Protein AF-A0A810QBS5-F1 (afdb_monomer)

Structure (mmCIF, N/CA/C/O backbone):
data_AF-A0A810QBS5-F1
#
_entry.id   AF-A0A810QBS5-F1
#
loop_
_atom_site.group_PDB
_atom_site.id
_atom_site.type_symbol
_atom_site.label_atom_id
_atom_site.label_alt_id
_atom_site.label_comp_id
_atom_site.label_asym_id
_atom_site.label_entity_id
_atom_site.label_seq_id
_atom_site.pdbx_PDB_ins_code
_atom_site.Cartn_x
_atom_site.Cartn_y
_atom_site.Cartn_z
_atom_site.occupancy
_atom_site.B_iso_or_equiv
_atom_site.auth_seq_id
_atom_site.auth_comp_id
_atom_site.auth_asym_id
_atom_site.auth_atom_id
_atom_site.pdbx_PDB_model_num
ATOM 1 N N . MET A 1 1 ? -7.007 -4.041 -11.336 1.00 41.41 1 MET A N 1
ATOM 2 C CA . MET A 1 1 ? -6.312 -4.928 -12.298 1.00 41.41 1 MET A CA 1
ATOM 3 C C . MET A 1 1 ? -4.887 -5.159 -11.797 1.00 41.41 1 MET A C 1
ATOM 5 O O . MET A 1 1 ? -4.263 -4.192 -11.376 1.00 41.41 1 MET A O 1
ATOM 9 N N . LYS A 1 2 ? -4.379 -6.403 -11.752 1.00 46.16 2 LYS A N 1
ATOM 10 C CA . LYS A 1 2 ? -2.976 -6.650 -11.346 1.00 46.16 2 LYS A CA 1
ATOM 11 C C . LYS A 1 2 ? -2.041 -5.964 -12.366 1.00 46.16 2 LYS A C 1
ATOM 13 O O . LYS A 1 2 ? -2.369 -6.013 -13.554 1.00 46.16 2 LYS A O 1
ATOM 18 N N . PRO A 1 3 ? -0.950 -5.290 -11.946 1.00 47.53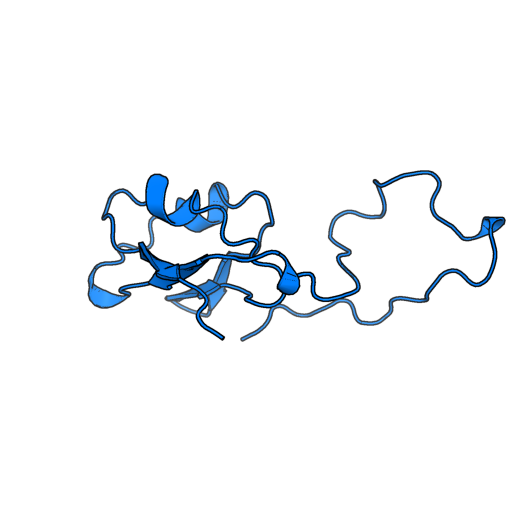 3 PRO A N 1
ATOM 19 C CA . PRO A 1 3 ? -0.024 -4.650 -12.882 1.00 47.53 3 PRO A CA 1
ATOM 20 C C . PRO A 1 3 ? 0.484 -5.670 -13.908 1.00 47.53 3 PRO A C 1
ATOM 22 O O . PRO A 1 3 ? 0.578 -6.858 -13.590 1.00 47.53 3 PRO A O 1
ATOM 25 N N . GLN A 1 4 ? 0.773 -5.224 -15.139 1.00 47.59 4 GLN A N 1
ATOM 26 C CA . GLN A 1 4 ? 1.372 -6.096 -16.151 1.00 47.59 4 GLN A CA 1
ATOM 27 C C . GLN A 1 4 ? 2.685 -6.647 -15.595 1.00 47.59 4 GLN A C 1
ATOM 29 O O . GLN A 1 4 ? 3.623 -5.901 -15.324 1.00 47.59 4 GLN A O 1
ATOM 34 N N . ARG A 1 5 ? 2.684 -7.956 -15.356 1.00 52.81 5 ARG A N 1
ATOM 35 C CA . ARG A 1 5 ? 3.830 -8.708 -14.864 1.00 52.81 5 ARG A CA 1
ATOM 36 C C . ARG A 1 5 ? 4.743 -8.965 -16.044 1.00 52.81 5 ARG A C 1
ATOM 38 O O . ARG A 1 5 ? 4.267 -9.382 -17.098 1.00 52.81 5 ARG A O 1
ATOM 45 N N . ASP A 1 6 ? 6.028 -8.748 -15.843 1.00 52.25 6 ASP A N 1
ATOM 46 C CA . ASP A 1 6 ? 7.021 -9.365 -16.701 1.00 52.25 6 ASP A CA 1
ATOM 47 C C . ASP A 1 6 ? 7.046 -10.862 -16.355 1.00 52.25 6 ASP A C 1
ATOM 49 O O . ASP A 1 6 ? 7.482 -11.252 -15.271 1.00 52.25 6 ASP A O 1
ATOM 53 N N . ILE A 1 7 ? 6.420 -11.669 -17.212 1.00 54.16 7 ILE A N 1
ATOM 54 C CA . ILE A 1 7 ? 6.275 -13.122 -17.045 1.00 54.16 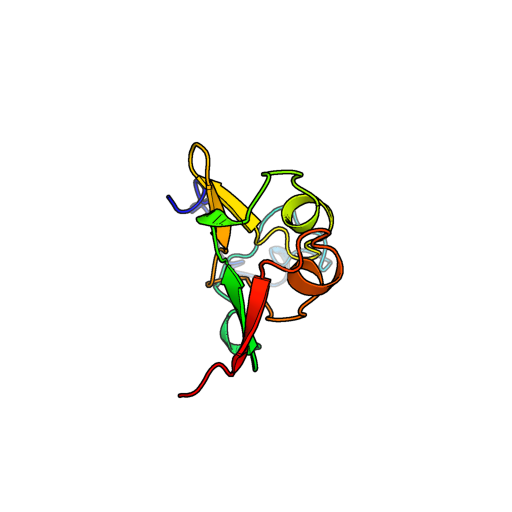7 ILE A CA 1
ATOM 55 C C . ILE A 1 7 ? 7.413 -13.898 -17.712 1.00 54.16 7 ILE A C 1
ATOM 57 O O . ILE A 1 7 ? 7.471 -15.116 -17.556 1.00 54.16 7 ILE A O 1
ATOM 61 N N . ASP A 1 8 ? 8.328 -13.214 -18.403 1.00 61.72 8 ASP A N 1
ATOM 62 C CA . ASP A 1 8 ? 9.447 -13.826 -19.123 1.00 61.72 8 ASP A CA 1
ATOM 63 C C . ASP A 1 8 ? 10.630 -14.124 -18.180 1.00 61.72 8 ASP A C 1
ATOM 65 O O . ASP A 1 8 ? 11.803 -14.055 -18.555 1.00 61.72 8 ASP A O 1
ATOM 69 N N . PHE A 1 9 ? 10.335 -14.473 -16.922 1.00 64.56 9 PHE A N 1
ATOM 70 C CA . PHE A 1 9 ? 11.349 -14.920 -15.979 1.00 64.56 9 PHE A CA 1
ATOM 71 C C . PHE A 1 9 ? 11.849 -16.310 -16.365 1.00 64.56 9 PHE A C 1
ATOM 73 O O . PHE A 1 9 ? 11.124 -17.304 -16.275 1.00 64.56 9 PHE A O 1
ATOM 80 N N . HIS A 1 10 ? 13.129 -16.392 -16.709 1.00 68.50 10 HIS A N 1
ATOM 81 C CA . HIS A 1 10 ? 13.839 -17.656 -16.797 1.00 68.50 10 HIS A CA 1
ATOM 82 C C . HIS A 1 10 ? 14.610 -17.884 -15.496 1.00 68.50 10 HIS A C 1
ATOM 84 O O . HIS A 1 10 ? 15.522 -17.126 -15.158 1.00 68.50 10 HIS A O 1
ATOM 90 N N . ALA A 1 11 ? 14.225 -18.925 -14.753 1.00 67.31 11 ALA A N 1
ATOM 91 C CA . ALA A 1 11 ? 14.991 -19.362 -13.593 1.00 67.31 11 ALA A CA 1
ATOM 92 C C . ALA A 1 11 ? 16.428 -19.724 -14.014 1.00 67.31 11 ALA A C 1
ATOM 94 O O . ALA A 1 11 ? 16.597 -20.325 -15.073 1.00 67.31 11 ALA A O 1
ATOM 95 N N . PRO A 1 12 ? 17.453 -19.365 -13.221 1.00 75.56 12 PRO A N 1
ATOM 96 C CA . PRO A 1 12 ? 18.834 -19.685 -13.557 1.00 75.56 12 PRO A CA 1
ATOM 97 C C . PRO A 1 12 ? 19.065 -21.201 -13.533 1.00 75.56 12 PRO A C 1
ATOM 99 O O . PRO A 1 12 ? 18.778 -21.860 -12.532 1.00 75.56 12 PRO A O 1
ATOM 102 N N . ASP A 1 13 ? 19.618 -21.737 -14.621 1.00 81.94 13 ASP A N 1
ATOM 103 C CA . ASP A 1 13 ? 19.878 -23.173 -14.796 1.00 81.94 13 ASP A CA 1
ATOM 104 C C . ASP A 1 13 ? 21.236 -23.615 -14.220 1.00 81.94 13 ASP A C 1
ATOM 106 O O . ASP A 1 13 ? 21.477 -24.803 -14.000 1.00 81.94 13 ASP A O 1
ATOM 110 N N . SER A 1 14 ? 22.148 -22.669 -13.973 1.00 81.31 14 SER A N 1
ATOM 111 C CA . SER A 1 14 ? 23.477 -22.935 -13.410 1.00 81.31 14 SER A CA 1
ATOM 112 C C . SER A 1 14 ? 23.915 -21.863 -12.415 1.00 81.31 14 SER A C 1
ATOM 114 O O . SER A 1 14 ? 23.432 -20.730 -12.443 1.00 81.31 14 SER A O 1
ATOM 116 N N . MET A 1 15 ? 24.901 -22.199 -11.574 1.00 72.19 15 MET A N 1
ATOM 117 C CA . MET A 1 15 ? 25.533 -21.261 -10.636 1.00 72.19 15 MET A CA 1
ATOM 118 C C . MET A 1 15 ? 26.092 -20.011 -11.341 1.00 72.19 15 MET A C 1
ATOM 120 O O . MET A 1 15 ? 26.100 -18.937 -10.750 1.00 72.19 15 MET A O 1
ATOM 124 N N . GLU A 1 16 ? 26.525 -20.126 -12.601 1.00 73.50 16 GLU A N 1
ATOM 125 C CA . GLU A 1 16 ? 27.042 -18.991 -13.384 1.00 73.50 16 GLU A CA 1
ATOM 126 C C . GLU A 1 16 ? 25.929 -18.036 -13.831 1.00 73.50 16 GLU A C 1
ATOM 128 O O . GLU A 1 16 ? 26.176 -16.853 -14.050 1.00 73.50 16 GLU A O 1
ATOM 133 N N . THR A 1 17 ? 24.703 -18.549 -13.958 1.00 72.38 17 THR A N 1
ATOM 134 C CA . THR A 1 17 ? 23.510 -17.770 -14.322 1.00 72.38 17 THR A CA 1
ATOM 135 C C . THR A 1 17 ? 22.794 -17.174 -13.108 1.00 72.38 17 THR A C 1
ATOM 137 O O . THR A 1 17 ? 21.886 -16.359 -13.268 1.00 72.38 17 THR A O 1
ATOM 140 N N . ILE A 1 18 ? 23.209 -17.539 -11.887 1.00 69.06 18 ILE A N 1
ATOM 141 C CA . ILE A 1 18 ? 22.681 -16.947 -10.656 1.00 69.06 18 ILE A CA 1
ATOM 142 C C . ILE A 1 18 ? 23.185 -15.500 -10.557 1.00 69.06 18 ILE A C 1
ATOM 144 O O . ILE A 1 18 ? 24.395 -15.265 -10.596 1.00 69.06 18 ILE A O 1
ATOM 148 N N . PRO A 1 19 ? 22.298 -14.506 -10.392 1.00 62.66 19 PRO A N 1
ATOM 149 C CA . PRO A 1 19 ? 22.737 -13.131 -10.231 1.00 62.66 19 PRO A CA 1
ATOM 150 C C . PRO A 1 19 ? 23.569 -12.972 -8.958 1.00 62.66 19 PRO A C 1
ATOM 152 O O . PRO A 1 19 ? 23.175 -13.406 -7.877 1.00 62.66 19 P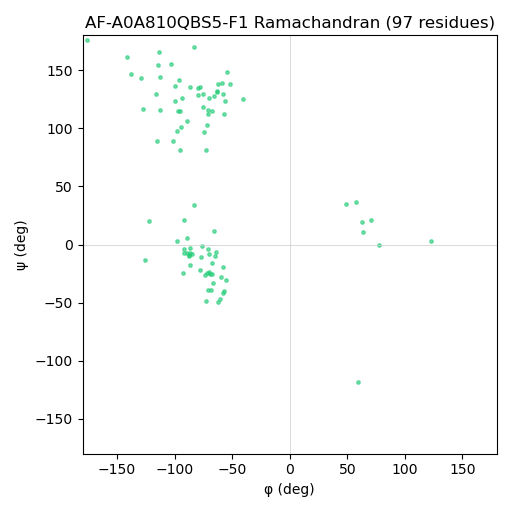RO A O 1
ATOM 155 N N . PHE A 1 20 ? 24.720 -12.307 -9.086 1.00 51.44 20 PHE A N 1
ATOM 156 C CA . PHE A 1 20 ? 25.739 -12.145 -8.038 1.00 51.44 20 PHE A CA 1
ATOM 157 C C . PHE A 1 20 ? 25.307 -11.305 -6.814 1.00 51.44 20 PHE A C 1
ATOM 159 O O . PHE A 1 20 ? 26.133 -10.947 -5.976 1.00 51.44 20 PHE A O 1
ATOM 166 N N . GLY A 1 21 ? 24.021 -10.997 -6.661 1.00 51.56 21 GLY A N 1
ATOM 167 C CA . GLY A 1 21 ? 23.491 -10.309 -5.491 1.00 51.56 21 GLY A CA 1
ATOM 168 C C . GLY A 1 21 ? 21.974 -10.166 -5.530 1.00 51.56 21 GLY A C 1
ATOM 169 O O . GLY A 1 21 ? 21.325 -10.491 -6.520 1.00 51.56 21 GLY A O 1
ATOM 170 N N . ALA A 1 22 ? 21.408 -9.617 -4.452 1.00 50.06 22 ALA A N 1
ATOM 171 C CA . ALA A 1 22 ? 19.980 -9.291 -4.364 1.00 50.06 22 ALA A CA 1
ATOM 172 C C . ALA A 1 22 ? 19.537 -8.198 -5.363 1.00 50.06 22 ALA A C 1
ATOM 174 O O . ALA A 1 22 ? 18.344 -7.947 -5.524 1.00 50.06 22 ALA A O 1
ATOM 175 N N . SER A 1 23 ? 20.494 -7.547 -6.028 1.00 46.44 23 SER A N 1
ATOM 176 C CA . SER A 1 23 ? 20.273 -6.482 -7.003 1.00 46.44 23 SER A CA 1
ATOM 177 C C . SER A 1 23 ? 20.252 -7.055 -8.425 1.00 46.44 23 SER A C 1
ATOM 179 O O . SER A 1 23 ? 21.252 -7.030 -9.139 1.00 46.44 23 SER A O 1
ATOM 181 N N . PHE A 1 24 ? 19.102 -7.600 -8.815 1.00 51.09 24 PHE A N 1
ATOM 182 C CA . PHE A 1 24 ? 18.719 -7.907 -10.203 1.00 51.09 24 PHE A CA 1
ATOM 183 C C . PHE A 1 24 ? 18.154 -6.630 -10.874 1.00 51.09 24 PHE A C 1
ATOM 185 O O . PHE A 1 24 ? 17.926 -5.654 -10.147 1.00 51.09 24 PHE A O 1
ATOM 192 N N . PRO A 1 25 ? 17.914 -6.556 -12.207 1.00 53.31 25 PRO A N 1
ATOM 193 C CA . PRO A 1 25 ? 17.127 -5.471 -12.797 1.00 53.31 25 PRO A CA 1
ATOM 194 C C . PRO A 1 25 ? 15.912 -5.123 -11.928 1.00 53.31 25 PRO A C 1
ATOM 196 O O . PRO A 1 25 ? 15.137 -5.995 -11.528 1.00 53.31 25 PRO A O 1
ATOM 199 N N . ALA A 1 26 ? 15.815 -3.844 -11.558 1.00 52.09 26 ALA A N 1
ATOM 200 C CA . ALA A 1 26 ? 14.857 -3.369 -10.571 1.00 52.09 26 ALA A CA 1
ATOM 201 C C . ALA A 1 26 ? 13.422 -3.739 -10.990 1.00 52.09 26 ALA A C 1
ATOM 203 O O . ALA A 1 26 ? 12.984 -3.358 -12.073 1.00 52.09 26 ALA A O 1
ATOM 204 N N . GLY A 1 27 ? 12.698 -4.462 -10.125 1.00 52.34 27 GLY A N 1
ATOM 205 C CA . GLY A 1 27 ? 11.281 -4.803 -10.328 1.00 52.34 27 GLY A CA 1
ATOM 206 C C . GLY A 1 27 ? 10.926 -6.294 -10.332 1.00 52.34 27 GLY A C 1
ATOM 207 O O . GLY A 1 27 ? 9.762 -6.627 -10.529 1.00 52.34 27 GLY A O 1
ATOM 208 N N . HIS A 1 28 ? 11.878 -7.200 -10.103 1.00 55.44 28 HIS A N 1
ATOM 209 C CA . HIS A 1 28 ? 11.635 -8.634 -10.268 1.00 55.44 28 HIS A CA 1
ATOM 210 C C . HIS A 1 28 ? 11.408 -9.366 -8.929 1.00 55.44 28 HIS A C 1
ATOM 212 O O . HIS A 1 28 ? 12.339 -9.888 -8.318 1.00 55.44 28 HIS A O 1
ATOM 218 N N . LEU A 1 29 ? 10.155 -9.432 -8.465 1.00 60.72 29 LEU A N 1
ATOM 219 C CA . LEU A 1 29 ? 9.720 -10.477 -7.529 1.00 60.72 29 LEU A CA 1
ATOM 220 C C . LEU A 1 29 ? 9.021 -11.576 -8.335 1.00 60.72 29 LEU A C 1
ATOM 222 O O . LEU A 1 29 ? 7.847 -11.468 -8.670 1.00 60.72 29 LEU A O 1
ATOM 226 N N . VAL A 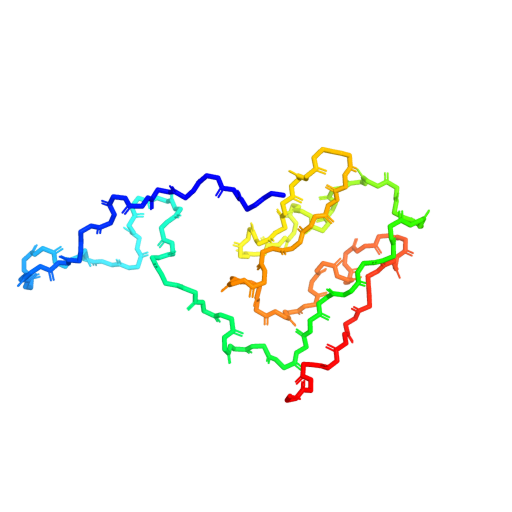1 30 ? 9.758 -12.635 -8.653 1.00 62.72 30 VAL A N 1
ATOM 227 C CA . VAL A 1 30 ? 9.314 -13.714 -9.558 1.00 62.72 30 VAL A CA 1
ATOM 228 C C . VAL A 1 30 ? 8.211 -14.592 -8.977 1.00 62.72 30 VAL A C 1
ATOM 230 O O . VAL A 1 30 ? 7.441 -15.193 -9.717 1.00 62.72 30 VAL A O 1
ATOM 233 N N . ASN A 1 31 ? 8.117 -14.642 -7.648 1.00 67.56 31 ASN A N 1
ATOM 234 C CA . ASN A 1 31 ? 7.151 -15.454 -6.922 1.00 67.56 31 ASN A CA 1
ATOM 235 C C . ASN A 1 31 ? 6.413 -14.601 -5.880 1.00 67.56 31 ASN A C 1
ATOM 237 O O . ASN A 1 31 ? 7.054 -13.754 -5.247 1.00 67.56 31 ASN A O 1
ATOM 241 N N . PRO A 1 32 ? 5.108 -14.847 -5.650 1.00 71.88 32 PRO A N 1
ATOM 242 C CA . PRO A 1 32 ? 4.380 -14.286 -4.516 1.00 71.88 32 PRO A CA 1
ATOM 243 C C . PRO A 1 32 ? 5.119 -14.550 -3.200 1.00 71.88 32 PRO A C 1
ATOM 245 O O . PRO A 1 32 ? 5.607 -15.655 -2.966 1.00 71.88 32 PRO A O 1
ATOM 248 N N . ASN A 1 33 ? 5.176 -13.552 -2.323 1.00 75.25 33 ASN A N 1
ATOM 249 C CA . ASN A 1 33 ? 5.771 -13.662 -0.985 1.00 75.25 33 ASN A CA 1
ATOM 250 C C . ASN A 1 33 ? 4.765 -13.316 0.130 1.00 75.25 33 ASN A C 1
ATOM 252 O O . ASN A 1 33 ? 5.138 -13.020 1.266 1.00 75.25 33 ASN A O 1
ATOM 256 N N . SER A 1 34 ? 3.474 -13.396 -0.198 1.00 74.69 34 SER A N 1
ATOM 257 C CA . SER A 1 34 ? 2.334 -13.083 0.665 1.00 74.69 34 SER A CA 1
ATOM 258 C C . SER A 1 34 ? 2.268 -13.882 1.969 1.00 74.69 34 SER A C 1
ATOM 260 O O . SER A 1 34 ? 1.642 -13.422 2.921 1.00 74.69 34 SER A O 1
ATOM 262 N N . GLY A 1 35 ? 2.957 -15.025 2.057 1.00 77.94 35 GLY A N 1
ATOM 263 C CA . GLY A 1 35 ? 2.999 -15.882 3.249 1.00 77.94 35 GLY A CA 1
ATOM 264 C C . GLY A 1 35 ? 3.640 -15.258 4.497 1.00 77.94 35 GLY A C 1
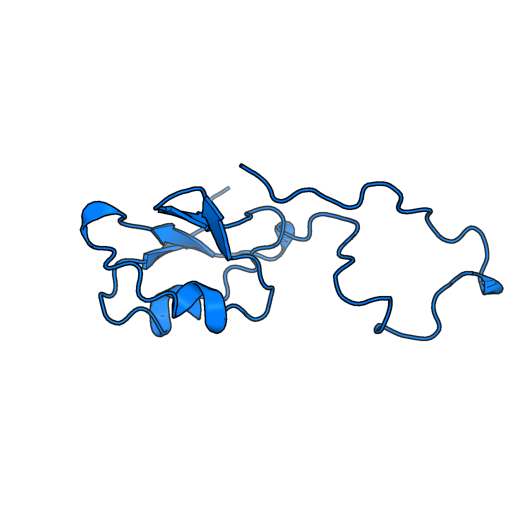ATOM 265 O O . GLY A 1 35 ? 3.602 -15.866 5.560 1.00 77.94 35 GLY A O 1
ATOM 266 N N . TYR A 1 36 ? 4.223 -14.059 4.406 1.00 79.38 36 TYR A N 1
ATOM 267 C CA . TYR A 1 36 ? 4.823 -13.365 5.555 1.00 79.38 36 TYR A CA 1
ATOM 268 C C . TYR A 1 36 ? 3.842 -12.505 6.361 1.00 79.38 36 TYR A C 1
ATOM 270 O O . TYR A 1 36 ? 4.224 -11.953 7.395 1.00 79.38 36 TYR A O 1
ATOM 278 N N . ARG A 1 37 ? 2.600 -12.334 5.896 1.00 88.75 37 ARG A N 1
ATOM 279 C CA . ARG A 1 37 ? 1.639 -11.442 6.550 1.00 88.75 37 ARG A CA 1
ATOM 280 C C . ARG A 1 37 ? 0.984 -12.077 7.766 1.00 88.75 37 ARG A C 1
ATOM 282 O O . ARG A 1 37 ? 0.351 -13.117 7.668 1.00 88.75 37 ARG A O 1
ATOM 289 N N . THR A 1 38 ? 1.016 -11.352 8.880 1.00 91.06 38 THR A N 1
ATOM 290 C CA . THR A 1 38 ? 0.099 -11.567 10.014 1.00 91.06 38 THR A CA 1
ATOM 291 C C . THR A 1 38 ? -1.144 -10.674 9.914 1.00 91.06 38 THR A C 1
ATOM 293 O O . THR A 1 38 ? -2.185 -10.985 10.489 1.00 91.06 38 THR A O 1
ATOM 296 N N . PHE A 1 39 ? -1.041 -9.543 9.206 1.00 94.06 39 PHE A N 1
ATOM 297 C CA . PHE A 1 39 ? -2.113 -8.563 9.034 1.00 94.06 39 PHE A CA 1
ATOM 298 C C . PHE A 1 39 ? -2.165 -8.056 7.586 1.00 94.06 39 PHE A C 1
ATOM 300 O O . PHE A 1 39 ? -1.125 -7.855 6.962 1.00 94.06 39 PHE A O 1
ATOM 307 N N . ALA A 1 40 ? -3.361 -7.756 7.088 1.00 94.19 40 ALA A N 1
ATOM 308 C CA . ALA A 1 40 ? -3.622 -7.161 5.783 1.00 94.19 40 ALA A CA 1
ATOM 309 C C . ALA A 1 40 ? -4.192 -5.740 5.922 1.00 94.19 40 ALA A C 1
ATOM 311 O O . ALA A 1 40 ? -4.998 -5.488 6.818 1.00 94.19 40 ALA A O 1
ATOM 312 N N . PRO A 1 41 ? -3.839 -4.800 5.030 1.00 95.81 41 PRO A N 1
ATOM 313 C CA . PRO A 1 41 ? -4.509 -3.508 4.968 1.00 95.81 41 PRO A CA 1
ATOM 314 C C . PRO A 1 41 ? -5.894 -3.628 4.312 1.00 95.81 41 PRO A C 1
ATOM 316 O O . PRO A 1 41 ? -6.028 -4.130 3.197 1.00 95.81 41 PRO A O 1
ATOM 319 N N . LYS A 1 42 ? -6.922 -3.085 4.962 1.00 95.94 42 LYS A N 1
ATOM 320 C CA . LYS A 1 42 ? -8.286 -2.942 4.449 1.00 95.94 42 LYS A CA 1
ATOM 321 C C . LYS A 1 42 ? -8.604 -1.464 4.258 1.00 95.94 42 LYS A C 1
ATOM 323 O O . LYS A 1 42 ? -8.632 -0.694 5.215 1.00 95.94 42 LYS A O 1
ATOM 328 N N . PHE A 1 43 ? -8.832 -1.061 3.014 1.00 95.69 43 PHE A N 1
ATOM 329 C CA . PHE A 1 43 ? -9.098 0.331 2.660 1.00 95.69 43 PHE A CA 1
ATOM 330 C C . PHE A 1 43 ? -10.591 0.650 2.791 1.00 95.69 43 PHE A C 1
ATOM 332 O O . PHE A 1 43 ? -11.443 -0.090 2.304 1.00 95.69 43 PHE A O 1
ATOM 339 N N . ASN A 1 44 ? -10.906 1.794 3.394 1.00 96.31 44 ASN A N 1
ATOM 340 C CA . ASN A 1 44 ? -12.198 2.451 3.252 1.00 96.31 44 ASN A CA 1
ATOM 341 C C . ASN A 1 44 ? -12.095 3.493 2.126 1.00 96.31 44 ASN A C 1
ATOM 343 O O . ASN A 1 44 ? -11.552 4.586 2.312 1.00 96.31 44 ASN A O 1
ATOM 347 N N . HIS A 1 45 ? -12.600 3.136 0.944 1.00 94.25 45 HIS A N 1
ATOM 348 C CA . HIS A 1 45 ? -12.502 3.975 -0.252 1.00 94.25 45 HIS A CA 1
ATOM 349 C C . HIS A 1 45 ? -13.398 5.216 -0.213 1.00 94.25 45 HIS A C 1
ATOM 351 O O . HIS A 1 45 ? -13.044 6.213 -0.834 1.00 94.25 45 HIS A O 1
ATOM 357 N N . GLU A 1 46 ? -14.488 5.207 0.555 1.00 95.56 46 GLU A N 1
ATOM 358 C CA . GLU A 1 46 ? -15.385 6.364 0.688 1.00 95.56 46 GLU A CA 1
ATOM 359 C C . GLU A 1 46 ? -14.699 7.538 1.399 1.00 95.56 46 GLU A C 1
ATOM 361 O O . GLU A 1 46 ? -14.943 8.701 1.091 1.00 95.56 46 GLU A O 1
ATOM 366 N N . GLN A 1 47 ? -13.795 7.240 2.336 1.00 96.19 47 GLN A N 1
ATOM 367 C CA . GLN A 1 47 ? -13.040 8.251 3.081 1.00 96.19 47 GLN A CA 1
ATOM 368 C C . GLN A 1 47 ? -11.693 8.608 2.433 1.00 96.19 47 GLN A C 1
ATOM 370 O O . GLN A 1 47 ? -10.997 9.523 2.894 1.00 96.19 47 GLN A O 1
ATOM 375 N N . CYS A 1 48 ? -11.296 7.882 1.386 1.00 95.94 48 CYS A N 1
ATOM 376 C CA . CYS A 1 48 ? -10.013 8.056 0.728 1.00 95.94 48 CYS A CA 1
ATOM 377 C C . CYS A 1 48 ? -10.014 9.317 -0.147 1.00 95.94 48 CYS A C 1
ATOM 379 O O . CYS A 1 48 ? -10.725 9.410 -1.139 1.00 95.94 48 CYS A O 1
ATOM 381 N N . ILE A 1 49 ? -9.133 10.268 0.170 1.00 95.75 49 ILE A N 1
ATOM 382 C CA . ILE A 1 49 ? -8.947 11.500 -0.621 1.00 95.75 49 ILE A CA 1
ATOM 383 C C . ILE A 1 49 ? -7.909 11.359 -1.744 1.00 95.75 49 ILE A C 1
ATOM 385 O O . ILE A 1 49 ? -7.553 12.346 -2.378 1.00 95.75 49 ILE A O 1
ATOM 389 N N . ARG A 1 50 ? -7.373 10.150 -1.963 1.00 93.81 50 ARG A N 1
ATOM 390 C CA . ARG A 1 50 ? -6.412 9.844 -3.042 1.00 93.81 50 ARG A CA 1
ATOM 391 C C . ARG A 1 50 ? -5.130 10.692 -3.015 1.00 93.81 50 ARG A C 1
ATOM 393 O O . ARG A 1 50 ? -4.563 11.010 -4.050 1.00 93.81 50 ARG A O 1
ATOM 400 N N . CYS A 1 51 ? -4.624 10.999 -1.819 1.00 95.25 51 CYS A N 1
ATOM 401 C CA . CYS A 1 51 ? -3.371 11.747 -1.626 1.00 95.25 51 CYS A CA 1
ATOM 402 C C . CYS A 1 51 ? -2.088 10.978 -2.006 1.00 95.25 51 CYS A C 1
ATOM 404 O O . CYS A 1 51 ? -1.011 11.560 -2.007 1.00 95.25 51 CYS A O 1
ATOM 406 N N . LEU A 1 52 ? -2.190 9.676 -2.301 1.00 94.56 52 LEU A N 1
ATOM 407 C CA . LEU A 1 52 ? -1.085 8.794 -2.708 1.00 94.56 52 LEU A CA 1
ATOM 408 C C . LEU A 1 52 ? 0.029 8.572 -1.667 1.00 94.56 52 LEU A C 1
ATOM 410 O O . LEU A 1 52 ? 1.030 7.940 -1.989 1.00 94.56 52 LEU A O 1
ATOM 414 N N . PHE A 1 53 ? 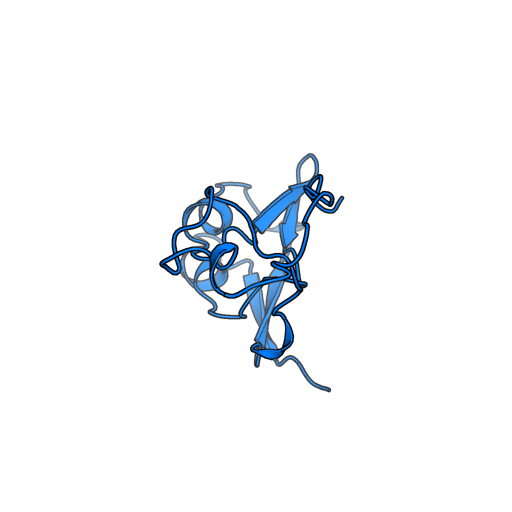-0.136 8.984 -0.408 1.00 96.44 53 PHE A N 1
ATOM 415 C CA . PHE A 1 53 ? 0.885 8.736 0.622 1.00 96.44 53 PHE A CA 1
ATOM 416 C C . PHE A 1 53 ? 1.131 7.243 0.841 1.00 96.44 53 PHE A C 1
ATOM 418 O O . PHE A 1 53 ? 2.268 6.787 0.793 1.00 96.44 53 PHE A O 1
ATOM 425 N N . CYS A 1 54 ? 0.067 6.450 0.970 1.00 96.12 54 CYS A N 1
ATOM 426 C CA . CYS A 1 54 ? 0.202 5.000 1.086 1.00 96.12 54 CYS A CA 1
ATOM 427 C C . CYS A 1 54 ? 0.891 4.357 -0.132 1.00 96.12 54 CYS A C 1
ATOM 429 O O . CYS A 1 54 ? 1.539 3.330 0.033 1.00 96.12 54 CYS A O 1
ATOM 431 N N . PHE A 1 55 ? 0.779 4.965 -1.319 1.00 94.56 55 PHE A N 1
ATOM 432 C CA . PHE A 1 55 ? 1.467 4.523 -2.532 1.00 94.56 55 PHE A CA 1
ATOM 433 C C . PHE A 1 55 ? 2.968 4.831 -2.469 1.00 94.56 55 PHE A C 1
ATOM 435 O O . PHE A 1 55 ? 3.778 3.941 -2.694 1.00 94.56 55 PHE A O 1
ATOM 442 N N . VAL A 1 56 ? 3.340 6.063 -2.106 1.00 94.31 56 VAL A N 1
ATOM 443 C CA . VAL A 1 56 ? 4.744 6.508 -2.045 1.00 94.31 56 VAL A CA 1
ATOM 444 C C . VAL A 1 56 ? 5.523 5.825 -0.919 1.00 94.31 56 VAL A C 1
ATOM 446 O O . VAL A 1 56 ? 6.682 5.473 -1.106 1.00 94.31 56 VAL A O 1
ATOM 449 N N . TYR A 1 57 ? 4.898 5.617 0.241 1.00 94.75 57 TYR A N 1
ATOM 450 C CA . TYR A 1 57 ? 5.573 5.062 1.418 1.00 94.75 57 TYR A CA 1
ATOM 451 C C . TYR A 1 57 ? 5.603 3.533 1.470 1.00 94.75 57 TYR A C 1
ATOM 453 O O . TYR A 1 57 ? 6.169 2.971 2.404 1.00 94.75 57 TYR A O 1
ATOM 461 N N . CYS A 1 58 ? 4.991 2.828 0.515 1.00 93.94 58 CYS A N 1
ATOM 462 C CA . CYS A 1 58 ? 5.018 1.371 0.516 1.00 93.94 58 CYS A CA 1
ATOM 463 C C . CYS A 1 58 ? 6.426 0.864 0.155 1.00 93.94 58 CYS A C 1
ATOM 465 O O . CYS A 1 58 ? 6.820 1.001 -1.002 1.00 93.94 58 CYS A O 1
ATOM 467 N N . PRO A 1 59 ? 7.168 0.226 1.083 1.00 91.12 59 PRO A N 1
ATOM 468 C CA . PRO A 1 59 ? 8.538 -0.215 0.805 1.00 91.12 59 PRO A CA 1
ATOM 469 C C . PRO A 1 59 ? 8.592 -1.349 -0.226 1.00 91.12 59 PRO A C 1
ATOM 471 O O . PRO A 1 59 ? 9.589 -1.506 -0.917 1.00 91.12 59 PRO A O 1
ATOM 474 N N . GLU A 1 60 ? 7.509 -2.121 -0.342 1.00 87.25 60 GLU A N 1
ATOM 475 C CA . GLU A 1 60 ? 7.382 -3.217 -1.310 1.00 87.25 60 GLU A CA 1
ATOM 476 C C . GLU A 1 60 ? 6.848 -2.748 -2.670 1.00 87.25 60 GLU A C 1
ATOM 478 O O . GLU A 1 60 ? 6.786 -3.538 -3.603 1.00 87.25 60 GLU A O 1
ATOM 483 N N . GLY A 1 61 ? 6.369 -1.502 -2.784 1.00 88.50 61 GLY A N 1
ATOM 484 C CA . GLY A 1 61 ? 5.661 -1.049 -3.986 1.00 88.50 61 GLY A CA 1
ATOM 485 C C . GLY A 1 61 ? 4.349 -1.802 -4.265 1.00 88.50 61 GLY A C 1
ATOM 486 O O . GLY A 1 61 ? 3.841 -1.765 -5.379 1.00 88.50 61 GLY A O 1
ATOM 487 N N . ALA A 1 62 ? 3.773 -2.470 -3.260 1.00 90.75 62 ALA A N 1
ATOM 488 C CA . ALA A 1 62 ? 2.585 -3.316 -3.404 1.00 90.75 62 ALA A CA 1
ATOM 489 C C . ALA A 1 62 ? 1.259 -2.537 -3.525 1.00 90.75 62 ALA A C 1
ATOM 491 O O . ALA A 1 62 ? 0.201 -3.148 -3.630 1.00 90.75 62 ALA A O 1
ATOM 492 N N . ILE A 1 63 ? 1.266 -1.203 -3.471 1.00 92.31 63 ILE A N 1
ATOM 493 C CA . ILE A 1 63 ? 0.055 -0.389 -3.654 1.00 92.31 63 ILE A CA 1
ATOM 494 C C . ILE A 1 63 ? -0.027 -0.004 -5.130 1.00 92.31 63 ILE A C 1
ATOM 496 O O . ILE A 1 63 ? 0.904 0.577 -5.680 1.00 92.31 63 ILE A O 1
ATOM 500 N N . CYS A 1 64 ? -1.154 -0.287 -5.770 1.00 87.56 64 CYS A N 1
ATOM 501 C CA . CYS A 1 64 ? -1.378 -0.036 -7.187 1.00 87.56 64 CYS A CA 1
ATOM 502 C C . CYS A 1 64 ? -2.464 1.024 -7.395 1.00 87.56 64 CYS A C 1
ATOM 504 O O . CYS A 1 64 ? -3.347 1.216 -6.559 1.00 87.56 64 CYS A O 1
ATOM 506 N N . LYS A 1 65 ? -2.403 1.702 -8.541 1.00 88.12 65 LYS A N 1
ATOM 507 C CA . LYS A 1 65 ? -3.460 2.595 -9.026 1.00 88.12 65 LYS A CA 1
ATOM 508 C C . LYS A 1 65 ? -4.353 1.803 -9.981 1.00 88.12 65 LYS A C 1
ATOM 510 O O . LYS A 1 65 ? -3.875 1.376 -11.028 1.00 88.12 65 LYS A O 1
ATOM 515 N N . ASP A 1 66 ? -5.615 1.605 -9.616 1.00 80.50 66 ASP A N 1
ATOM 516 C CA . ASP A 1 66 ? -6.630 0.923 -10.425 1.00 80.50 66 ASP A CA 1
ATOM 517 C C . ASP A 1 66 ? -7.726 1.927 -10.799 1.00 80.50 66 ASP A C 1
ATOM 519 O O . ASP A 1 66 ? -8.674 2.170 -10.047 1.00 80.50 66 ASP A O 1
ATOM 523 N N . GLY A 1 67 ? -7.531 2.608 -11.931 1.00 83.19 67 GLY A N 1
ATOM 524 C CA . GLY A 1 67 ? -8.347 3.761 -12.307 1.00 83.19 67 GLY A CA 1
ATOM 525 C C . GLY A 1 67 ? -8.266 4.865 -11.250 1.00 83.19 67 GLY A C 1
ATOM 526 O O . GLY A 1 67 ? -7.193 5.407 -10.985 1.00 83.19 67 GLY A O 1
ATOM 527 N N . GLU A 1 68 ? -9.405 5.190 -10.639 1.00 80.81 68 GLU A N 1
ATOM 528 C CA . GLU A 1 68 ? -9.488 6.187 -9.569 1.00 80.81 68 GLU A CA 1
ATOM 529 C C . GLU A 1 68 ? -9.237 5.628 -8.160 1.00 80.81 68 GLU A C 1
ATOM 531 O O . GLU A 1 68 ? -9.137 6.406 -7.210 1.00 80.81 68 GLU A O 1
ATOM 536 N N . GLN A 1 69 ? -9.159 4.307 -7.986 1.00 86.44 69 GLN A N 1
ATOM 537 C CA . GLN A 1 69 ? -8.988 3.682 -6.674 1.00 86.44 69 GLN A CA 1
ATOM 538 C C . GLN A 1 69 ? -7.549 3.206 -6.458 1.00 86.44 69 GLN A C 1
ATOM 540 O O . GLN A 1 69 ? -6.795 2.952 -7.396 1.00 86.44 69 GLN A O 1
ATOM 545 N N . LEU A 1 70 ? -7.159 3.098 -5.188 1.00 90.25 70 LEU A N 1
ATOM 546 C CA . LEU A 1 70 ? -5.890 2.494 -4.792 1.00 90.25 70 LEU A CA 1
ATOM 547 C C . LEU A 1 70 ? -6.151 1.067 -4.338 1.00 90.25 70 LEU A C 1
ATOM 549 O O . LEU A 1 70 ? -6.936 0.862 -3.422 1.00 90.25 70 LEU A O 1
ATOM 553 N N . THR A 1 71 ? -5.488 0.097 -4.949 1.00 90.88 71 THR A N 1
ATOM 554 C CA . THR A 1 71 ? -5.598 -1.319 -4.585 1.00 90.88 71 THR A CA 1
ATOM 555 C C . THR A 1 71 ? -4.278 -1.816 -4.018 1.00 90.88 71 THR A C 1
ATOM 557 O O . THR A 1 71 ? -3.246 -1.162 -4.161 1.00 90.88 71 THR A O 1
ATOM 560 N N . VAL A 1 72 ? -4.289 -2.981 -3.380 1.00 91.38 72 VAL A N 1
ATOM 561 C CA . VAL A 1 72 ? -3.075 -3.616 -2.858 1.00 91.38 72 VAL A CA 1
ATOM 562 C C . VAL A 1 72 ? -2.855 -4.928 -3.596 1.00 91.38 72 VAL A C 1
ATOM 564 O O . VAL A 1 72 ? -3.776 -5.739 -3.694 1.00 91.38 72 VAL A O 1
ATOM 567 N N . ASP A 1 73 ? -1.649 -5.143 -4.115 1.00 90.31 73 ASP A N 1
ATOM 568 C CA . ASP A 1 73 ? -1.227 -6.452 -4.592 1.00 90.31 73 ASP A CA 1
ATOM 569 C C . ASP A 1 73 ? -0.939 -7.352 -3.386 1.00 90.31 73 ASP A C 1
ATOM 571 O O . ASP A 1 73 ? 0.123 -7.312 -2.755 1.00 90.31 73 ASP A O 1
ATOM 575 N N . MET A 1 74 ? -1.939 -8.159 -3.043 1.00 90.12 74 MET A N 1
ATOM 576 C CA . MET A 1 74 ? -1.879 -9.094 -1.927 1.00 90.12 74 MET A CA 1
ATOM 577 C C . MET A 1 74 ? -0.947 -10.283 -2.192 1.00 90.12 74 MET A C 1
ATOM 579 O O . MET A 1 74 ? -0.728 -11.063 -1.273 1.00 90.12 74 MET A O 1
ATOM 583 N N . ASP A 1 75 ? -0.346 -10.420 -3.376 1.00 86.88 75 ASP A N 1
ATOM 584 C CA . ASP A 1 75 ? 0.710 -11.413 -3.609 1.00 86.88 75 ASP A CA 1
ATOM 585 C C . ASP A 1 75 ? 2.065 -10.942 -3.038 1.00 86.88 75 ASP A C 1
ATOM 587 O O . ASP A 1 75 ? 2.915 -11.777 -2.725 1.00 86.88 75 ASP A O 1
ATOM 591 N N . TYR A 1 76 ? 2.243 -9.625 -2.845 1.00 86.31 76 TYR A N 1
ATOM 592 C CA . TYR A 1 76 ? 3.511 -9.009 -2.414 1.00 86.31 76 TYR A CA 1
ATOM 593 C C . TYR A 1 76 ? 3.411 -8.123 -1.171 1.00 86.31 76 TYR A C 1
ATOM 595 O O . TYR A 1 76 ? 4.419 -7.738 -0.577 1.00 86.31 76 TYR A O 1
ATOM 603 N N . CYS A 1 77 ? 2.198 -7.768 -0.749 1.00 91.38 77 CYS A N 1
ATOM 604 C CA . CYS A 1 77 ? 2.016 -7.057 0.505 1.00 91.38 77 CYS A CA 1
ATOM 605 C C . CYS A 1 77 ? 2.606 -7.883 1.660 1.00 91.38 77 CYS A C 1
ATOM 607 O O . CYS A 1 77 ? 2.256 -9.046 1.829 1.00 91.38 77 CYS A O 1
ATOM 609 N N . LYS A 1 78 ? 3.451 -7.278 2.500 1.00 91.94 78 LYS A N 1
ATOM 610 C CA . LYS A 1 78 ? 3.987 -7.917 3.719 1.00 91.94 78 LYS A CA 1
ATOM 611 C C . LYS A 1 78 ? 3.243 -7.542 4.996 1.00 91.94 78 LYS A C 1
ATOM 613 O O . LYS A 1 78 ? 3.620 -7.977 6.077 1.00 91.94 78 LYS A O 1
ATOM 618 N N . GLY A 1 79 ? 2.175 -6.750 4.896 1.00 94.19 79 GLY A N 1
ATOM 619 C CA . GLY A 1 79 ? 1.352 -6.443 6.065 1.00 94.19 79 GLY A CA 1
ATOM 620 C C . GLY A 1 79 ? 2.023 -5.522 7.088 1.00 94.19 79 GLY A C 1
ATOM 621 O O . GLY A 1 79 ? 1.614 -5.493 8.242 1.00 94.19 79 GLY A O 1
ATOM 622 N N . CYS A 1 80 ? 3.044 -4.756 6.686 1.00 95.12 80 CYS A N 1
ATOM 623 C CA . CYS A 1 80 ? 3.855 -3.938 7.599 1.00 95.12 80 CYS A CA 1
ATOM 624 C C . CYS A 1 80 ? 3.108 -2.762 8.253 1.00 95.12 80 CYS A C 1
ATOM 626 O O . CYS A 1 80 ? 3.610 -2.170 9.202 1.00 95.12 80 CYS A O 1
ATOM 628 N N . GLY A 1 81 ? 1.942 -2.372 7.729 1.00 96.31 81 GLY A N 1
ATOM 629 C CA . GLY A 1 81 ? 1.113 -1.307 8.301 1.00 96.31 81 GLY A CA 1
ATOM 630 C C . GLY A 1 81 ? 1.564 0.133 8.029 1.00 96.31 81 GLY A C 1
ATOM 631 O O . GLY A 1 81 ? 0.848 1.056 8.410 1.00 96.31 81 GLY A O 1
ATOM 632 N N . ILE A 1 82 ? 2.672 0.361 7.313 1.00 98.00 82 ILE A N 1
ATOM 633 C CA . ILE A 1 82 ? 3.157 1.720 6.987 1.00 98.00 82 ILE A CA 1
ATOM 634 C C . ILE A 1 82 ? 2.096 2.520 6.219 1.00 98.00 82 ILE A C 1
ATOM 636 O O . ILE A 1 82 ? 1.839 3.675 6.537 1.00 98.00 82 ILE A O 1
ATOM 640 N N . CYS A 1 83 ? 1.406 1.894 5.261 1.00 97.81 83 CYS A N 1
ATOM 641 C CA . CYS A 1 83 ? 0.326 2.549 4.519 1.00 97.81 83 CYS A CA 1
ATOM 642 C C . CYS A 1 83 ? -0.794 3.076 5.434 1.00 97.81 83 CYS A C 1
ATOM 644 O O . CYS A 1 83 ? -1.289 4.181 5.211 1.00 97.81 83 CYS A O 1
ATOM 646 N N . ALA A 1 84 ? -1.163 2.322 6.472 1.00 98.12 84 ALA A N 1
ATOM 647 C CA . ALA A 1 84 ? -2.152 2.733 7.461 1.00 98.12 84 ALA A CA 1
ATOM 648 C C . ALA A 1 84 ? -1.630 3.844 8.380 1.00 98.12 84 ALA A C 1
ATOM 650 O O . ALA A 1 84 ? -2.360 4.793 8.681 1.00 98.12 84 ALA A O 1
ATOM 651 N N . HIS A 1 85 ? -0.358 3.767 8.776 1.00 98.25 85 HIS A N 1
ATOM 652 C CA . HIS A 1 85 ? 0.291 4.800 9.578 1.00 98.25 85 HIS A CA 1
ATOM 653 C C . HIS A 1 85 ? 0.344 6.145 8.840 1.00 98.25 85 HIS A C 1
ATOM 655 O O . HIS A 1 85 ? -0.112 7.154 9.377 1.00 98.25 85 HIS A O 1
ATOM 661 N N . GLU A 1 86 ? 0.803 6.145 7.591 1.00 98.19 86 GLU A N 1
ATOM 662 C CA . GLU A 1 86 ? 0.998 7.354 6.780 1.00 98.19 86 GLU A CA 1
ATOM 663 C C . GLU A 1 86 ? -0.300 7.925 6.203 1.00 98.19 86 GLU A C 1
ATOM 665 O O . GLU A 1 86 ? -0.321 9.038 5.683 1.00 98.19 86 GLU A O 1
ATOM 670 N N . CYS A 1 87 ? -1.417 7.195 6.277 1.00 98.06 87 CYS A N 1
ATOM 671 C CA . CYS A 1 87 ? -2.691 7.703 5.789 1.00 98.06 87 CYS A CA 1
ATOM 672 C C . CYS A 1 87 ? -3.175 8.885 6.656 1.00 98.06 87 CYS A C 1
ATOM 674 O O . CYS A 1 87 ? -3.568 8.671 7.809 1.00 98.06 87 CYS A O 1
ATOM 676 N N . PRO A 1 88 ? -3.271 10.118 6.118 1.00 97.75 88 PRO A N 1
ATOM 677 C CA . PRO A 1 88 ? -3.718 11.273 6.902 1.00 97.75 88 PRO A CA 1
ATOM 678 C C . PRO A 1 88 ? -5.205 11.182 7.271 1.00 97.75 88 PRO A C 1
ATOM 680 O O . PRO A 1 88 ? -5.640 11.741 8.272 1.00 97.75 88 PRO A O 1
ATOM 683 N N . LYS A 1 89 ? -5.996 10.445 6.479 1.00 98.19 89 LYS A N 1
ATOM 684 C CA . LYS A 1 89 ? -7.416 10.177 6.743 1.00 98.19 89 LYS A CA 1
ATOM 685 C C . LYS A 1 89 ? -7.648 8.983 7.665 1.00 98.19 89 LYS A C 1
ATOM 687 O O . LYS A 1 89 ? -8.794 8.758 8.031 1.00 98.19 89 LYS A O 1
ATOM 692 N N . LYS A 1 90 ? -6.598 8.218 8.001 1.00 97.56 90 LYS A N 1
ATOM 693 C CA . LYS A 1 90 ? -6.684 6.966 8.773 1.00 97.56 90 LYS A CA 1
ATOM 694 C C . LYS A 1 90 ? -7.758 6.006 8.236 1.00 97.56 90 LYS A C 1
ATOM 696 O O . LYS A 1 90 ? -8.394 5.284 8.990 1.00 97.56 90 LYS A O 1
ATOM 701 N N . CYS A 1 91 ? -7.942 5.987 6.914 1.00 97.56 91 CYS A N 1
ATOM 702 C CA . CYS A 1 91 ? -8.963 5.186 6.235 1.00 97.56 91 CYS A CA 1
ATOM 703 C C . CYS A 1 91 ? -8.449 3.802 5.800 1.00 97.56 91 CYS A C 1
ATOM 705 O O . CYS A 1 91 ? -8.986 3.211 4.867 1.00 97.56 91 CYS A O 1
ATOM 707 N N . ILE A 1 92 ? -7.371 3.312 6.415 1.00 98.00 92 ILE A N 1
ATOM 708 C CA . ILE A 1 92 ? -6.795 1.991 6.155 1.00 98.00 92 ILE A CA 1
ATOM 709 C C . ILE A 1 92 ? -6.667 1.297 7.507 1.00 98.00 92 ILE A C 1
ATOM 711 O O . ILE A 1 92 ? -5.938 1.766 8.379 1.00 98.00 92 ILE A O 1
ATOM 715 N N . GLU A 1 93 ? -7.387 0.199 7.674 1.00 97.69 93 GLU A N 1
ATOM 716 C CA . GLU A 1 93 ? -7.369 -0.625 8.878 1.00 97.69 93 GLU A CA 1
ATOM 717 C C . GLU A 1 93 ? -6.465 -1.839 8.656 1.00 97.69 93 GLU A C 1
ATOM 719 O O . GLU A 1 93 ? -6.532 -2.471 7.606 1.00 97.69 93 GLU A O 1
ATOM 724 N N . MET A 1 94 ? -5.621 -2.183 9.629 1.00 96.88 94 MET A N 1
ATOM 725 C CA . MET A 1 94 ? -4.839 -3.421 9.578 1.00 96.88 94 MET A CA 1
ATOM 726 C C . MET A 1 94 ? -5.643 -4.546 10.227 1.00 96.88 94 MET A C 1
ATOM 728 O O . MET A 1 94 ? -5.786 -4.586 11.446 1.00 96.88 94 MET A O 1
ATOM 732 N N . VAL A 1 95 ? -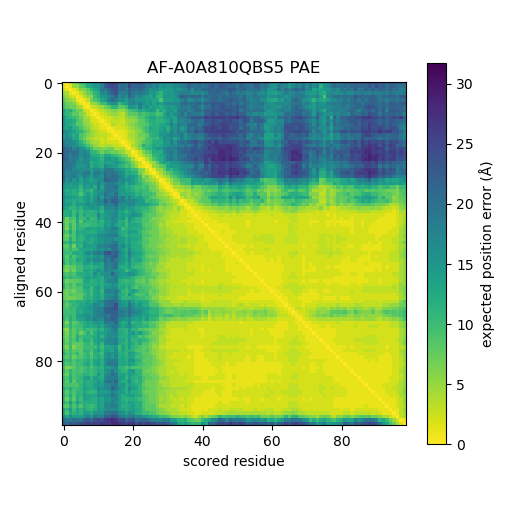6.170 -5.453 9.410 1.00 95.88 95 VAL A N 1
ATOM 733 C CA . VAL A 1 95 ? -6.967 -6.600 9.859 1.00 95.88 95 VAL A CA 1
ATOM 734 C C . VAL A 1 95 ? -6.085 -7.835 9.967 1.00 95.88 95 VAL A C 1
ATOM 736 O O . VAL A 1 95 ? -5.193 -8.022 9.146 1.00 95.88 95 VAL A O 1
ATOM 739 N N . LYS A 1 96 ? -6.291 -8.675 10.986 1.00 94.12 96 LYS A N 1
ATOM 740 C CA . LYS A 1 96 ? -5.520 -9.918 11.124 1.00 94.12 96 LYS A CA 1
ATOM 741 C C . LYS A 1 96 ? -5.818 -10.820 9.928 1.00 94.12 96 LYS A C 1
ATOM 743 O O . LYS A 1 96 ? -6.984 -11.020 9.595 1.00 94.12 96 LYS A O 1
ATOM 748 N N . GLU A 1 97 ? -4.769 -11.347 9.308 1.00 83.88 97 GLU A N 1
ATOM 749 C CA . GLU A 1 97 ? -4.864 -12.408 8.308 1.00 83.88 97 GLU A CA 1
ATOM 750 C C . GLU A 1 97 ? -5.211 -13.682 9.094 1.00 83.88 97 GLU A C 1
ATOM 752 O O . GLU A 1 97 ? -4.343 -14.385 9.603 1.00 83.88 97 GLU A O 1
ATOM 757 N N . ALA A 1 98 ? -6.494 -13.852 9.409 1.00 71.69 98 ALA A N 1
ATOM 758 C CA . ALA A 1 98 ? -6.992 -15.072 10.024 1.00 71.69 98 ALA A CA 1
ATOM 759 C C . ALA A 1 98 ? -7.120 -16.134 8.924 1.00 71.69 98 ALA A C 1
ATOM 761 O O . ALA A 1 98 ? -7.571 -15.799 7.830 1.00 71.69 98 ALA A O 1
ATOM 762 N N . GLU A 1 99 ? -6.661 -17.345 9.249 1.00 50.56 99 GLU A N 1
ATOM 763 C CA . GLU A 1 99 ? -6.615 -18.561 8.416 1.00 50.56 99 GLU A CA 1
ATOM 764 C C . GLU A 1 99 ? -7.805 -18.757 7.465 1.00 50.56 99 GLU A C 1
ATOM 766 O O . GLU A 1 99 ? -8.964 -18.538 7.892 1.00 50.56 99 GLU A O 1
#

Sequence (99 aa):
MKPQRDIDFHAPDSMETIPFGASFPAGHLVNPNSGYRTFAPKFNHEQCIRCLFCFVYCPEGAICKDGEQLTVDMDYCKGCGICAHECPKKCIEMVKEAE

Secondary structure (DSSP, 8-state):
------------SSTTTS-SSS--STT---S--GGG-SEEEEE-STT-----HHHHT-TT--EEEETTEEEE-TTT-----HHHHH-TT--EEEEE---

pLDDT: mean 81.11, std 17.18, range [41.41, 98.25]

Mean predicted aligned error: 9.35 Å

Radius of gyration: 15.78 Å; Cα contacts (8 Å, |Δi|>4): 126; chains: 1; bounding box: 42×35×30 Å

InterPro domains:
  IPR011898 2-oxoacid:acceptor oxidoreductase, delta subunit, pyruvate/2-ketoisovalerate [TIGR02179] (33-97)
  IPR017896 4Fe-4S ferredoxin-type, iron-sulphur binding domain [PS51379] (39-63)
  IPR017896 4Fe-4S ferredoxin-type, iron-sulphur binding domain [PS51379] (68-97)
  IPR017900 4Fe-4S ferredoxin, iron-sulphur binding, conserved site [PS00198] (77-88)

Nearest PDB structures (foldseek):
  5exd-assembly2_K  TM=8.150E-01  e=6.682E-08  Moorella thermoacetica ATCC 39073
  5c4i-assembly1_B  TM=8.133E-01  e=7.214E-08  Moorella thermoacetica ATCC 39073
  5exe-assembly1_E  TM=8.205E-01  e=1.233E-07  Moorella thermoacetica ATCC 39073
  5c4i-assembly1_E  TM=7.872E-01  e=5.732E-08  Moorella thermoacetica ATCC 39073
  5exd-assembly2_H  TM=6.972E-01  e=2.876E-08  Moorella thermoacetica ATCC 39073

Solvent-accessible surface area (backbone atoms only — not comparable to full-atom values): 6412 Å² total; per-residue (Å²): 117,82,75,91,70,86,76,85,74,74,78,61,89,45,82,87,58,47,72,97,51,96,78,60,78,90,85,78,74,92,61,77,56,32,87,67,38,62,26,40,79,44,75,42,69,91,68,52,81,79,81,50,48,36,45,74,63,31,91,75,58,29,45,43,79,44,87,95,45,80,46,68,43,66,46,54,36,53,40,81,50,54,39,34,68,59,31,91,73,56,38,36,46,77,41,71,60,71,132

Organism: NCBI:txid2714358

Foldseek 3Di:
DPPDDPQPDDDDPDPVSPPPDPDDPPDDPNFQPLVQAQWDKDFDFVQDPPPCQLCVPQPQNQWDDDPPDIDGNSSGDNLPCVSCVRRPSSRIDIGGPDD

=== Feature glossary ===
The record interleaves many kinds of information about one protein. Here is each kind framed as the question it answers.

Q: What are the backbone torsion angles?
A: φ (phi) and ψ (psi) are the two rotatable backbone dihedrals per residue: φ is the C(i-1)–N–Cα–C torsion, ψ is the N–Cα–C–N(i+1) torsion, both in degrees on (−180°, 180°]. α-helical residues cluster near (−60°, −45°); β-strand residues near (−120°, +130°). A Ramachandran plot is simply a scatter of (φ, ψ) for every residue.

Q: What is the amino-acid chain?
A: This is the polypeptide sequence — one letter per residue, N-terminus first. Length ranges from a few dozen residues for small domains to over a thousand for large multi-domain proteins.

Q: How mobile is each atom in the crystal?
A: For experimental (PDB) structures, the B-factor (temperature factor) quantifies the positional spread of each atom in the crystal — a combination of thermal vibration and static disorder — in units of Å². High B-factors mark flexible loops or poorly resolved regions; low B-factors mark the rigid, well-ordered core.

Q: Are the domains correctly placed relative to each other?
A: Predicted Aligned Error (PAE) is an AlphaFold confidence matrix: entry (i, j) is the expected error in the position of residue j, in ångströms, when the prediction is superimposed on the true structure at residue i. Low PAE within a block of residues means that block is internally rigid and well-predicted; high PAE between two blocks means their relative placement is uncertain even if each block 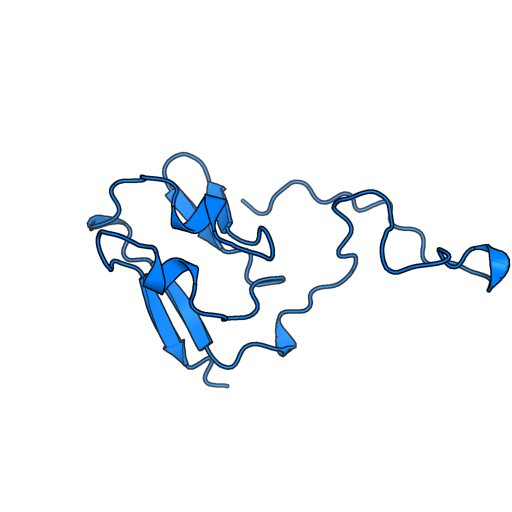individually is confident.

Q: How confident is the AlphaFold model at each residue?
A: pLDDT is the predicted lDDT-Cα score: AlphaFold's confidence that the local environment of each residue (all inter-atomic distances within 15 Å) is correctly placed. It is a per-residue number between 0 and 100, with higher meaning more reliable.

Q: What family and function is it annotated with?
A: Functional annotations link the protein to curated databases. InterPro entries identify conserved domains and families by matching the sequence against member-database signatures (Pfam, PROSITE, CDD, …). Gene Ontology (GO) terms describe molecular function, biological process, and cellular component in a controlled vocabulary. CATH places the structure in a hierarchical fold classification (Class/Architecture/Topology/Homologous-superfamily). The organism is the source species.

Q: How big and how compact is the whole molecule?
A: Three whole-structure scalars: the radius of gyration (RMS distance of Cα from centroid, in Å), the count of Cα–Cα contacts (pairs closer than 8 Å and separated by more than four residues in sequence — i.e. tertiary, not local, contacts), and the bounding-box dimensions. Together they distinguish compact globular folds from extended fibres or disordered chains.

Q: What known structures does this most resemble?
A: The Foldseek neighbor list gives the closest experimentally determined structures in the PDB, ranked by structural alignment. TM-score near 1 means near-identical fold; near 0.3 means only rough topology match. This is how one finds what a novel AlphaFold prediction most resembles in the solved-structure universe.

Q: Which residues are buried vs exposed?
A: SASA measures how much of the protein is reachable by solvent. It is computed by rolling a water-sized probe over the atomic surface and summing the exposed area (Å²). Per-residue SASA distinguishes core (buried, low SASA) from surface (exposed, high SASA) residues; total SASA is a whole-molecule size measure.

Q: Which residues are in helices, strands, or loops?
A: Eight-state secondary structure (DSSP): H is the canonical α-helix, G the tighter 3₁₀-helix, I the wider 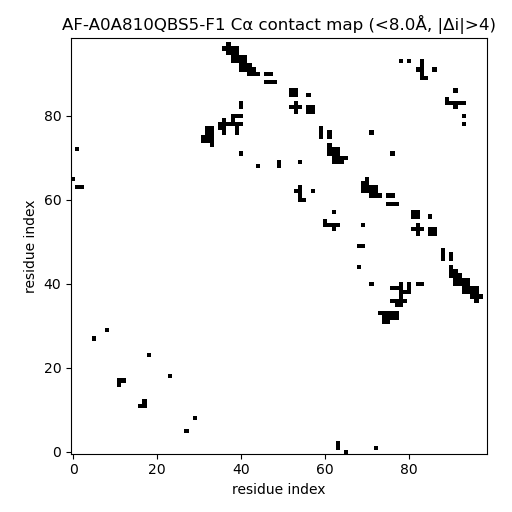π-helix; E/B are β-structure, T and S are turns and bends, and '-' is everything else. DSSP derives these from the pattern of main-chain N–H···O=C hydrogen bonds, not from the sequence.

Q: Where is each backbone atom in 3D?
A: Structure coordinates are given as an mmCIF _atom_site loop: one row per atom with element, residue name, chain id, sequence number, and x/y/z position in Å. Only the four main-chain atoms per residue are included here; side chains are omitted to keep the record compact.

Q: What if only a Cα trace is available?
A: Three-state secondary structure (P-SEA) collapses the eight DSSP classes into helix (a), strand (b), and coil (c). P-SEA assigns these from Cα geometry alone — distances and angles — without requiring backbone oxygens, so it works on any Cα trace.

Q: What do the rendered images show?
A: The six renders are orthographic views along the three Cartesian axes in both directions. Representation (cartoon, sticks, or surface) and color scheme (sequence-rainbow or by-chain) vary across proteins so the training set covers all the common visualization conventions.

Q: What does the local fold look like, residue by residue?
A: Foldseek's 3Di representation compresses backbone geometry into a per-residue letter drawn from a learned twenty-state alphabet. It captures the tertiary interaction pattern around each residue — which residues are packed against it in space, regardless of where they are in sequence.

Q: What do the diagnostic plots show?
A: The contact map is a binary N×N matrix image: pixel (i, j) is dark where Cα_i and Cα_j are within 8 Å and |i−j|>4. Because the |i−j|>4 filter removes local helical contacts, off-diagonal stripes parallel to the main diagonal indicate parallel β-sheets; stripes perpendicular to it indicate antiparallel β-sheets. The Ramachandran plot scatters every residue's (φ, ψ) pair against the sterically allowed regions. The PAE heatmap renders the predicted-aligned-error matrix.